Protein AF-A0A0E3SLA5-F1 (afdb_monomer_lite)

InterPro domains:
  IPR008887 Uncharacterised protein family UPF0228 [PF05727] (2-116)

Sequence (118 aa):
MSKRYYIIVDPGKRNIIREELRKEKNWTDPIFPDFKKGNYYVITVTKQAIEDESFLDIIEKNNLRVKNSILCLICFVDGSTNSNEKRSWISESDATRIKNELEVNGKVLTVGIGYIEG

Foldseek 3Di:
DDKWKKWKAAPVCVVVLVVQQVVDPQQADPVDDWDDQPGIIIDTGDPVLVVDPSSVCSCVVVVIDMDMDDDDDDDQADPDPDPPDPDRPDDPVRVVVVQVVQSVVVPDDHDDDDDDDD

Secondary structure (DSSP, 8-state):
--EEEEEEE-TTTHHHHHHHHTTSTT-S-TTS--EEETTEEEEEE-TTGGG-HHHHHHHHHTT--EEEEE----------S-TT----SS-HHHHHHHHHHHHHTSS-----------

pLDDT: mean 84.59, std 13.36, range [49.09, 97.0]

Organism: NCBI:txid1434107

Radius of gyration: 18.28 Å; chains: 1; bounding box: 51×22×44 Å

Structure (mmCIF, N/CA/C/O backbone):
data_AF-A0A0E3SLA5-F1
#
_entry.id   AF-A0A0E3SLA5-F1
#
loop_
_atom_site.group_PDB
_atom_site.id
_atom_site.type_symbol
_atom_site.label_atom_id
_atom_site.label_alt_id
_atom_site.label_comp_id
_atom_site.label_asym_id
_atom_site.label_entity_id
_atom_site.label_seq_id
_atom_site.pdbx_PDB_ins_code
_atom_site.Cartn_x
_atom_site.Cartn_y
_atom_site.Cartn_z
_atom_site.occupancy
_atom_site.B_iso_or_equiv
_atom_site.auth_seq_id
_atom_site.auth_comp_id
_atom_site.auth_asym_id
_atom_site.auth_atom_id
_atom_site.pdbx_PDB_model_num
ATOM 1 N N . MET A 1 1 ? 17.039 -3.993 3.222 1.00 59.44 1 MET A N 1
ATOM 2 C CA . MET A 1 1 ? 15.780 -3.672 2.512 1.00 59.44 1 MET A CA 1
ATOM 3 C C . MET A 1 1 ? 14.739 -3.229 3.524 1.00 59.44 1 MET A C 1
ATOM 5 O O . MET A 1 1 ? 14.585 -3.892 4.545 1.00 59.44 1 MET A O 1
ATOM 9 N N . SER A 1 2 ? 14.051 -2.119 3.270 1.00 79.19 2 SER A N 1
ATOM 10 C CA . SER A 1 2 ? 13.066 -1.580 4.212 1.00 79.19 2 SER A CA 1
ATOM 11 C C . SER A 1 2 ? 11.730 -2.303 4.053 1.00 79.19 2 SER A C 1
ATOM 13 O O . SER A 1 2 ? 11.151 -2.309 2.964 1.00 79.19 2 SER A O 1
ATOM 15 N N . LYS A 1 3 ? 11.247 -2.924 5.138 1.00 88.38 3 LYS A N 1
ATOM 16 C CA . LYS A 1 3 ? 9.888 -3.476 5.195 1.00 88.38 3 LYS A CA 1
ATOM 17 C C . LYS A 1 3 ? 8.877 -2.336 5.097 1.00 88.38 3 LYS A C 1
ATOM 19 O O . LYS A 1 3 ? 9.059 -1.287 5.712 1.00 88.38 3 LYS A O 1
ATOM 24 N N . ARG A 1 4 ? 7.812 -2.557 4.339 1.00 89.31 4 ARG A N 1
ATOM 25 C CA . ARG A 1 4 ? 6.659 -1.660 4.238 1.00 89.31 4 ARG A CA 1
ATOM 26 C C . ARG A 1 4 ? 5.426 -2.409 4.714 1.00 89.31 4 ARG A C 1
ATOM 28 O O . ARG A 1 4 ? 5.306 -3.604 4.455 1.00 89.31 4 ARG A O 1
ATOM 35 N N . TYR A 1 5 ? 4.536 -1.713 5.404 1.00 93.81 5 TYR A N 1
ATOM 36 C CA . TYR A 1 5 ? 3.293 -2.279 5.910 1.00 93.81 5 TYR A CA 1
ATOM 37 C C . TYR A 1 5 ? 2.120 -1.675 5.157 1.00 93.81 5 TYR A C 1
ATOM 39 O O . TYR A 1 5 ? 2.169 -0.526 4.714 1.00 93.81 5 TYR A O 1
ATOM 47 N N . TYR A 1 6 ? 1.084 -2.474 4.954 1.00 94.75 6 TYR A N 1
ATOM 48 C CA . TYR A 1 6 ? -0.108 -2.044 4.243 1.00 94.75 6 TYR A CA 1
ATOM 49 C C . TYR A 1 6 ? -1.317 -2.879 4.649 1.00 94.75 6 TYR A C 1
ATOM 51 O O . TYR A 1 6 ? -1.188 -3.994 5.155 1.00 94.75 6 TYR A O 1
ATOM 59 N N . ILE A 1 7 ? -2.498 -2.348 4.369 1.00 96.25 7 ILE A N 1
ATOM 60 C CA . ILE A 1 7 ? -3.778 -3.043 4.482 1.00 96.25 7 ILE A CA 1
ATOM 61 C C . ILE A 1 7 ? -4.455 -3.072 3.113 1.00 96.25 7 ILE A C 1
ATOM 63 O O . ILE A 1 7 ? -4.229 -2.202 2.266 1.00 96.25 7 ILE A O 1
ATOM 67 N N . ILE A 1 8 ? -5.266 -4.101 2.890 1.00 95.81 8 ILE A N 1
ATOM 68 C CA . ILE A 1 8 ? -6.118 -4.215 1.705 1.00 95.81 8 ILE A CA 1
ATOM 69 C C . ILE A 1 8 ? -7.538 -3.884 2.132 1.00 95.81 8 ILE A C 1
ATOM 71 O O . ILE A 1 8 ? -8.024 -4.445 3.112 1.00 95.81 8 ILE A O 1
ATOM 75 N N . VAL A 1 9 ? -8.182 -2.979 1.402 1.00 96.31 9 VAL A N 1
ATOM 76 C CA . VAL A 1 9 ? -9.518 -2.485 1.728 1.00 96.31 9 VAL A CA 1
ATOM 77 C C . VAL A 1 9 ? -10.412 -2.558 0.498 1.00 96.31 9 VAL A C 1
ATOM 79 O O . VAL A 1 9 ? -10.003 -2.206 -0.612 1.00 96.31 9 VAL A O 1
ATOM 82 N N . ASP A 1 10 ? -11.652 -2.988 0.706 1.00 95.81 10 ASP A N 1
ATOM 83 C CA . ASP A 1 10 ? -12.668 -2.987 -0.340 1.00 95.81 10 ASP A CA 1
ATOM 84 C C . ASP A 1 10 ? -12.970 -1.555 -0.817 1.00 95.81 10 ASP A C 1
ATOM 86 O O . ASP A 1 10 ? -12.991 -0.622 -0.004 1.00 95.81 10 ASP A O 1
ATOM 90 N N . PRO A 1 11 ? -13.291 -1.346 -2.108 1.00 94.19 11 PRO A N 1
ATOM 91 C CA . PRO A 1 11 ? -13.581 -0.020 -2.654 1.00 94.19 11 PRO A CA 1
ATOM 92 C C . PRO A 1 11 ? -14.635 0.773 -1.876 1.00 94.19 11 PRO A C 1
ATOM 94 O O . PRO A 1 11 ? -14.454 1.969 -1.660 1.00 94.19 11 PRO A O 1
ATOM 97 N N . GLY A 1 12 ? -15.694 0.110 -1.399 1.00 94.38 12 GLY A N 1
ATOM 98 C CA . GLY A 1 12 ? -16.765 0.750 -0.626 1.00 94.38 12 GLY A CA 1
ATOM 99 C C . GLY A 1 12 ? -16.376 1.143 0.804 1.00 94.38 12 GLY A C 1
ATOM 100 O O . GLY A 1 12 ? -17.038 1.983 1.403 1.00 94.38 12 GLY A O 1
ATOM 101 N N . LYS A 1 13 ? -15.298 0.570 1.353 1.00 94.81 13 LYS A N 1
ATOM 102 C CA . LYS A 1 13 ? -14.848 0.824 2.731 1.00 94.81 13 LYS A CA 1
ATOM 103 C C . LYS A 1 13 ? -13.660 1.775 2.814 1.00 94.81 13 LYS A C 1
ATOM 105 O O . LYS A 1 13 ? -13.408 2.322 3.882 1.00 94.81 13 LYS A O 1
ATOM 110 N N . ARG A 1 14 ? -12.954 2.019 1.703 1.00 94.75 14 ARG A N 1
ATOM 111 C CA . ARG A 1 14 ? -11.715 2.817 1.669 1.00 94.75 14 ARG A CA 1
ATOM 112 C C . ARG A 1 14 ? -11.833 4.144 2.425 1.00 94.75 14 ARG A C 1
ATOM 114 O O . ARG A 1 14 ? -11.000 4.423 3.279 1.00 94.75 14 ARG A O 1
ATOM 121 N N . ASN A 1 15 ? -12.850 4.950 2.117 1.00 94.00 15 ASN A N 1
ATOM 122 C CA . ASN A 1 15 ? -13.001 6.271 2.732 1.00 94.00 15 ASN A CA 1
ATOM 123 C C . ASN A 1 15 ? -13.333 6.166 4.225 1.00 94.00 15 ASN A C 1
ATOM 125 O O . ASN A 1 15 ? -12.750 6.894 5.015 1.00 94.00 15 ASN A O 1
ATOM 129 N N . ILE A 1 16 ? -14.195 5.223 4.614 1.00 95.12 16 ILE A N 1
ATOM 130 C CA . ILE A 1 16 ? -14.580 4.998 6.016 1.00 95.12 16 ILE A CA 1
ATOM 131 C C . ILE A 1 16 ? -13.343 4.655 6.852 1.00 95.12 16 ILE A C 1
ATOM 133 O O . ILE A 1 16 ? -13.074 5.313 7.853 1.00 95.12 16 ILE A O 1
ATOM 137 N N . ILE A 1 17 ? -12.544 3.689 6.387 1.00 95.31 17 ILE A N 1
ATOM 138 C CA . ILE A 1 17 ? -11.300 3.291 7.056 1.00 95.31 17 ILE A CA 1
ATOM 139 C C . ILE A 1 17 ? -10.317 4.460 7.119 1.00 95.31 17 ILE A C 1
ATOM 141 O O . ILE A 1 17 ? -9.697 4.689 8.151 1.00 95.31 17 ILE A O 1
ATOM 145 N N . ARG A 1 18 ? -10.193 5.244 6.043 1.00 92.69 18 ARG A N 1
ATOM 146 C CA . ARG A 1 18 ? -9.292 6.401 6.017 1.00 92.69 18 ARG A CA 1
ATOM 147 C C . ARG A 1 18 ? -9.697 7.480 7.024 1.00 92.69 18 ARG A C 1
ATOM 149 O O . ARG A 1 18 ? -8.814 8.062 7.644 1.00 92.69 18 ARG A O 1
ATOM 156 N N . GLU A 1 19 ? -10.990 7.751 7.195 1.00 94.06 19 GLU A N 1
ATOM 157 C CA . GLU A 1 19 ? -11.457 8.712 8.203 1.00 94.06 19 GLU A CA 1
ATOM 158 C C . GLU A 1 19 ? -11.261 8.206 9.639 1.00 94.06 19 GLU A C 1
ATOM 160 O O . GLU A 1 19 ? -10.973 9.010 10.525 1.00 94.06 19 GLU A O 1
ATOM 165 N N . GLU A 1 20 ? -11.375 6.896 9.891 1.00 9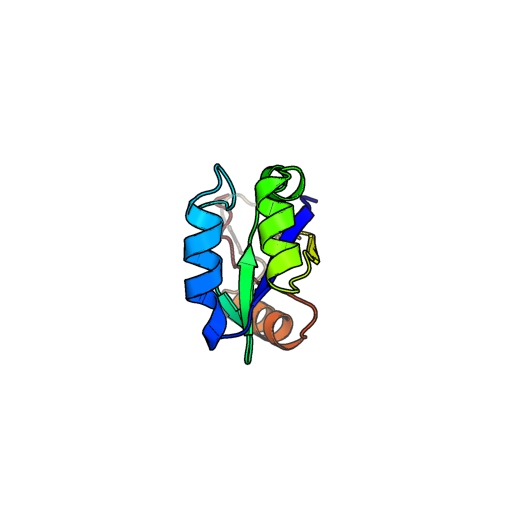4.88 20 GLU A N 1
ATOM 166 C CA . GLU A 1 20 ? -11.017 6.325 11.198 1.00 94.88 20 GLU A CA 1
ATOM 167 C C . GLU A 1 20 ? -9.509 6.462 11.455 1.00 94.88 20 GLU A C 1
ATOM 169 O O . GLU A 1 20 ? -9.118 7.039 12.466 1.00 94.88 20 GLU A O 1
ATOM 174 N N . LEU A 1 21 ? -8.667 6.047 10.502 1.00 93.75 21 LEU A N 1
ATOM 175 C CA . LEU A 1 21 ? -7.207 6.094 10.633 1.00 93.75 21 LEU A CA 1
ATOM 176 C C . LEU A 1 21 ? -6.643 7.515 10.750 1.00 93.75 21 LEU A C 1
ATOM 178 O O . LEU A 1 21 ? -5.635 7.715 11.413 1.00 93.75 21 LEU A O 1
ATOM 182 N N . ARG A 1 22 ? -7.288 8.525 10.154 1.00 91.81 22 ARG A N 1
ATOM 183 C CA . ARG A 1 22 ? -6.869 9.936 10.267 1.00 91.81 22 ARG A CA 1
ATOM 184 C C . ARG A 1 22 ? -6.870 10.487 11.690 1.00 91.81 22 ARG A C 1
ATOM 186 O O . ARG A 1 22 ? -6.252 11.526 11.913 1.00 91.81 22 ARG A O 1
ATOM 193 N N . LYS A 1 23 ? -7.573 9.836 12.614 1.00 91.75 23 LYS A N 1
ATOM 194 C CA . LYS A 1 23 ? -7.570 10.196 14.037 1.00 91.75 23 LYS A CA 1
ATOM 195 C C . LYS A 1 23 ? -6.263 9.785 14.715 1.00 91.75 23 LYS A C 1
ATOM 197 O O . LYS A 1 23 ? -5.861 10.432 15.678 1.00 91.75 23 LYS A O 1
ATOM 202 N N . GLU A 1 24 ? -5.582 8.786 14.160 1.00 91.56 24 GLU A N 1
ATOM 203 C CA . GLU A 1 24 ? -4.303 8.298 14.652 1.00 91.56 24 GLU A CA 1
ATOM 204 C C . GLU A 1 24 ? -3.140 9.158 14.162 1.00 91.56 24 GLU A C 1
ATOM 206 O O . GLU A 1 24 ? -3.101 9.644 13.027 1.00 91.56 24 GLU A O 1
ATOM 211 N N . LYS A 1 25 ? -2.140 9.351 15.020 1.00 88.44 25 LYS A N 1
ATOM 212 C CA . LYS A 1 25 ? -0.930 10.089 14.645 1.00 88.44 25 LYS A CA 1
ATOM 213 C C . LYS A 1 25 ? 0.012 9.186 13.860 1.00 88.44 25 LYS A C 1
ATOM 215 O O . LYS A 1 25 ? 0.190 8.022 14.189 1.00 88.44 25 LYS A O 1
ATOM 220 N N . ASN A 1 26 ? 0.664 9.746 12.841 1.00 89.56 26 ASN A N 1
ATOM 221 C CA . ASN A 1 26 ? 1.691 9.059 12.046 1.00 89.56 26 ASN A CA 1
ATOM 222 C C . ASN A 1 26 ? 1.237 7.715 11.442 1.00 89.56 26 ASN A C 1
ATOM 224 O O . ASN A 1 26 ? 2.067 6.844 11.180 1.00 89.56 26 ASN A O 1
ATOM 228 N N . TRP A 1 27 ? -0.065 7.528 11.206 1.00 92.00 27 TRP A N 1
ATOM 229 C CA . TRP A 1 27 ? -0.613 6.250 10.748 1.00 92.00 27 TRP A CA 1
ATOM 230 C C . TRP A 1 27 ? -0.150 5.867 9.330 1.00 92.00 27 TRP A C 1
ATOM 232 O O . TRP A 1 27 ? 0.021 4.688 9.023 1.00 92.00 27 TRP A O 1
ATOM 242 N N . THR A 1 28 ? 0.118 6.862 8.475 1.00 91.25 28 THR A N 1
ATOM 243 C CA . THR A 1 28 ? 0.672 6.697 7.121 1.00 91.25 28 THR A CA 1
ATOM 244 C C . THR A 1 28 ? 1.805 7.680 6.856 1.00 91.25 28 THR A C 1
ATOM 246 O O . THR A 1 28 ? 1.894 8.744 7.467 1.00 91.25 28 THR A O 1
ATOM 249 N N . ASP A 1 29 ? 2.645 7.327 5.890 1.00 83.94 29 ASP A N 1
ATOM 250 C CA . ASP A 1 29 ? 3.608 8.228 5.270 1.00 83.94 29 ASP A CA 1
ATOM 251 C C . ASP A 1 29 ? 2.894 9.013 4.141 1.00 83.94 29 ASP A C 1
ATOM 253 O O . ASP A 1 29 ? 2.328 8.381 3.241 1.00 83.94 29 ASP A O 1
ATOM 257 N N . PRO A 1 30 ? 2.863 10.363 4.177 1.00 79.00 30 PRO A N 1
ATOM 258 C CA . PRO A 1 30 ? 2.159 11.186 3.187 1.00 79.00 30 PRO A CA 1
ATOM 259 C C . PRO A 1 30 ? 2.653 11.000 1.750 1.00 79.00 30 PRO A C 1
ATOM 261 O O . PRO A 1 30 ? 1.921 11.303 0.810 1.00 79.00 30 PRO A O 1
ATOM 264 N N . ILE A 1 31 ? 3.884 10.510 1.578 1.00 80.56 31 ILE A N 1
ATOM 265 C CA . ILE A 1 31 ? 4.516 10.307 0.270 1.00 80.56 31 ILE A CA 1
ATOM 266 C C . ILE A 1 31 ? 3.836 9.165 -0.501 1.00 80.56 31 ILE A C 1
ATOM 268 O O . ILE A 1 31 ? 3.908 9.117 -1.728 1.00 80.56 31 ILE A O 1
ATOM 272 N N . PHE A 1 32 ? 3.146 8.257 0.1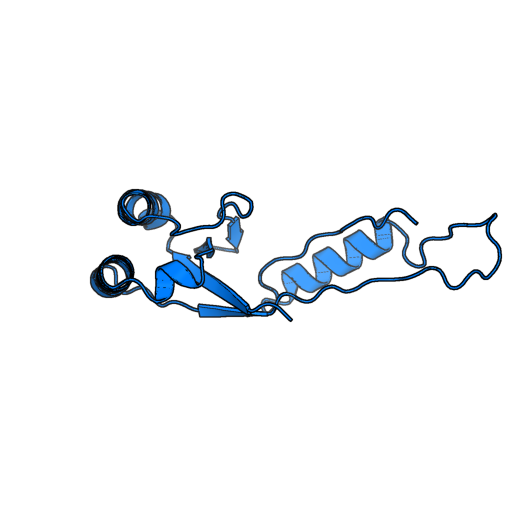95 1.00 79.56 32 PHE A N 1
ATOM 273 C CA . PHE A 1 32 ? 2.532 7.077 -0.404 1.00 79.56 32 PHE A CA 1
ATOM 274 C C . PHE A 1 32 ? 1.003 7.215 -0.429 1.00 79.56 32 PHE A C 1
ATOM 276 O O . PHE A 1 32 ? 0.336 6.932 0.570 1.00 79.56 32 PHE A O 1
ATOM 283 N N . PRO A 1 33 ? 0.414 7.655 -1.559 1.00 84.00 33 PRO A N 1
ATOM 284 C CA . PRO A 1 33 ? -1.032 7.677 -1.699 1.00 84.00 33 PRO A CA 1
ATOM 285 C C . PRO A 1 33 ? -1.579 6.251 -1.778 1.00 84.00 33 PRO A C 1
ATOM 287 O O . PRO A 1 33 ? -0.898 5.327 -2.227 1.00 84.00 33 PRO A O 1
ATOM 290 N N . ASP A 1 34 ? -2.848 6.079 -1.414 1.00 89.88 34 ASP A N 1
ATOM 291 C CA . ASP A 1 34 ? -3.522 4.811 -1.679 1.00 89.88 34 ASP A CA 1
ATOM 292 C C . ASP A 1 34 ? -3.598 4.590 -3.184 1.00 89.88 34 ASP A C 1
ATOM 294 O O . ASP A 1 34 ? -3.903 5.509 -3.951 1.00 89.88 34 ASP A O 1
ATOM 298 N N . PHE A 1 35 ? -3.433 3.345 -3.597 1.00 89.44 35 PHE A N 1
ATOM 299 C CA . PHE A 1 35 ? -3.562 2.966 -4.994 1.00 89.44 35 PHE A CA 1
ATOM 300 C C . PHE A 1 35 ? -4.536 1.807 -5.137 1.00 89.44 35 PHE A C 1
ATOM 302 O O . PHE A 1 35 ? -4.661 0.932 -4.275 1.00 89.44 35 PHE A O 1
ATOM 309 N N . LYS A 1 36 ? -5.267 1.830 -6.248 1.00 90.25 36 LYS A N 1
ATOM 310 C CA . LYS A 1 36 ? -6.189 0.765 -6.623 1.00 90.25 36 LYS A CA 1
ATOM 311 C C . LYS A 1 36 ? -5.403 -0.340 -7.319 1.00 90.25 36 LYS A C 1
ATOM 313 O O . LYS A 1 36 ? -4.610 -0.058 -8.214 1.00 90.25 36 LYS A O 1
ATOM 318 N N . LYS A 1 37 ? -5.652 -1.592 -6.950 1.00 87.88 37 LYS A N 1
ATOM 319 C CA . LYS A 1 37 ? -5.087 -2.765 -7.618 1.00 87.88 37 LYS A CA 1
ATOM 320 C C . LYS A 1 37 ? -6.212 -3.756 -7.884 1.00 87.88 37 LYS A C 1
ATOM 322 O O . LYS A 1 37 ? -6.803 -4.304 -6.960 1.00 87.88 37 LYS A O 1
ATOM 327 N N . GLY A 1 38 ? -6.556 -3.929 -9.159 1.00 87.50 38 GLY A N 1
ATOM 328 C CA . GLY A 1 38 ? -7.735 -4.701 -9.553 1.00 87.50 38 GLY A CA 1
ATOM 329 C C . GLY A 1 38 ? -9.014 -4.150 -8.912 1.00 87.50 38 GLY A C 1
ATOM 330 O O . GLY A 1 38 ? -9.401 -3.005 -9.152 1.00 87.50 38 GLY A O 1
ATOM 331 N N . ASN A 1 39 ? -9.663 -4.967 -8.084 1.00 91.94 39 ASN A N 1
ATOM 332 C CA . ASN A 1 39 ? -10.924 -4.659 -7.410 1.00 91.94 39 ASN A CA 1
ATOM 333 C C . ASN A 1 39 ? -10.770 -4.229 -5.939 1.00 91.94 39 ASN A C 1
ATOM 335 O O . ASN A 1 39 ? -11.777 -4.155 -5.243 1.00 91.94 39 ASN A O 1
ATOM 339 N N . TYR A 1 40 ? -9.561 -3.919 -5.464 1.00 93.56 40 TYR A N 1
ATOM 340 C CA . TYR A 1 40 ? -9.317 -3.460 -4.092 1.00 93.56 40 TYR A CA 1
ATOM 341 C C . TYR A 1 40 ? -8.405 -2.230 -4.040 1.00 93.56 40 TYR A C 1
ATOM 343 O O . TYR A 1 40 ? -7.754 -1.866 -5.023 1.00 93.56 40 TYR A O 1
ATOM 351 N N . TYR A 1 41 ? -8.357 -1.586 -2.875 1.00 94.88 41 TYR A N 1
ATOM 352 C CA . TYR A 1 41 ? -7.394 -0.537 -2.558 1.00 94.88 41 TYR A CA 1
ATOM 353 C C . TYR A 1 41 ? -6.315 -1.056 -1.623 1.00 94.88 41 TYR A C 1
ATOM 355 O O . TYR A 1 41 ? -6.572 -1.866 -0.732 1.00 94.88 41 TYR A O 1
ATOM 363 N N . VAL A 1 42 ? -5.108 -0.548 -1.824 1.00 93.75 42 VAL A N 1
ATOM 364 C CA . VAL A 1 42 ? -3.989 -0.721 -0.909 1.00 93.75 42 VAL A CA 1
ATOM 365 C C . VAL A 1 42 ? -3.761 0.601 -0.201 1.00 93.75 42 VAL A C 1
ATOM 367 O O . VAL A 1 42 ? -3.588 1.629 -0.854 1.00 93.75 42 VAL A O 1
ATOM 370 N N . ILE A 1 43 ? -3.752 0.557 1.127 1.00 94.50 43 ILE A N 1
ATOM 371 C CA . ILE A 1 43 ? -3.424 1.696 1.982 1.00 94.50 43 ILE A CA 1
ATOM 372 C C . ILE A 1 43 ? -2.130 1.346 2.709 1.00 94.50 43 ILE A C 1
ATOM 374 O O . ILE A 1 43 ? -2.066 0.337 3.416 1.00 94.50 43 ILE A O 1
ATOM 378 N N . THR A 1 44 ? -1.083 2.140 2.507 1.00 93.31 44 THR A N 1
ATOM 379 C CA . THR A 1 44 ? 0.180 1.975 3.233 1.00 93.31 44 THR A CA 1
ATOM 380 C C . THR A 1 44 ? 0.047 2.492 4.656 1.00 93.31 44 THR A C 1
ATOM 382 O O . THR A 1 44 ? -0.632 3.486 4.891 1.00 93.31 44 THR A O 1
ATOM 385 N N . VAL A 1 45 ? 0.716 1.835 5.598 1.00 94.50 45 VAL A N 1
ATOM 386 C CA . VAL A 1 45 ? 0.753 2.245 7.005 1.00 94.50 45 VAL A CA 1
ATOM 387 C C . VAL A 1 45 ? 2.190 2.237 7.513 1.00 94.50 45 VAL A C 1
ATOM 389 O O . VAL A 1 45 ? 3.055 1.531 6.976 1.00 94.50 45 VAL A O 1
ATOM 392 N N . THR A 1 46 ? 2.484 3.058 8.515 1.00 93.75 46 THR A N 1
ATOM 393 C CA . THR A 1 46 ? 3.838 3.137 9.075 1.00 93.75 46 THR A CA 1
ATOM 394 C C . THR A 1 46 ? 4.119 1.969 10.016 1.00 93.75 46 THR A C 1
ATOM 396 O O . THR A 1 46 ? 3.216 1.282 10.489 1.00 93.75 46 THR A O 1
ATOM 399 N N . LYS A 1 47 ? 5.403 1.745 10.315 1.00 93.38 47 LYS A N 1
ATOM 400 C CA . LYS A 1 47 ? 5.793 0.803 11.370 1.00 93.38 47 LYS A CA 1
ATOM 401 C C . LYS A 1 47 ? 5.277 1.257 12.745 1.00 93.38 47 LYS A C 1
ATOM 403 O O . LYS A 1 47 ? 4.886 0.419 13.537 1.00 93.38 47 LYS A O 1
ATOM 408 N N . GLN A 1 48 ? 5.258 2.564 13.001 1.00 93.69 48 GLN A N 1
ATOM 409 C CA . GLN A 1 48 ? 4.757 3.107 14.262 1.00 93.69 48 GLN A CA 1
ATOM 410 C C . GLN A 1 48 ? 3.263 2.810 14.442 1.00 93.69 48 GLN A C 1
ATOM 412 O O . GLN A 1 48 ? 2.849 2.434 15.528 1.00 93.69 48 GLN A O 1
ATOM 417 N N . ALA A 1 49 ? 2.470 2.918 13.371 1.00 94.69 49 ALA A N 1
ATOM 418 C CA . ALA A 1 49 ? 1.036 2.646 13.418 1.00 94.69 49 ALA A CA 1
ATOM 419 C C . ALA A 1 49 ? 0.729 1.220 13.892 1.00 94.69 49 ALA A C 1
ATOM 421 O O . ALA A 1 49 ? -0.152 1.011 14.707 1.00 94.69 49 ALA A O 1
ATOM 422 N N . ILE A 1 50 ? 1.486 0.228 13.418 1.00 94.25 50 ILE A N 1
ATOM 423 C CA . ILE A 1 50 ? 1.229 -1.182 13.754 1.00 94.25 50 ILE A CA 1
ATOM 424 C C . ILE A 1 50 ? 1.657 -1.560 15.182 1.00 94.25 50 ILE A C 1
ATOM 426 O O . ILE A 1 50 ? 1.448 -2.699 15.590 1.00 94.25 50 ILE A O 1
ATOM 430 N N . GLU A 1 51 ? 2.300 -0.638 15.897 1.00 94.50 51 GLU A N 1
ATOM 431 C CA . GLU A 1 51 ? 2.682 -0.760 17.306 1.00 94.50 51 GLU A CA 1
ATOM 432 C C . GLU A 1 51 ? 1.715 0.026 18.219 1.00 94.50 51 GLU A C 1
ATOM 434 O O . GLU A 1 51 ? 1.828 -0.070 19.438 1.00 94.50 51 GLU A O 1
ATOM 439 N N . ASP A 1 52 ? 0.772 0.787 17.648 1.00 95.31 52 ASP A N 1
ATOM 440 C CA . ASP A 1 52 ? -0.218 1.590 18.371 1.00 95.31 52 ASP A CA 1
ATOM 441 C C . ASP A 1 52 ? -1.511 0.793 18.624 1.00 95.31 52 ASP A C 1
ATOM 443 O O . ASP A 1 52 ? -2.098 0.226 17.701 1.00 95.31 52 ASP A O 1
ATOM 447 N N . GLU A 1 53 ? -1.964 0.749 19.879 1.00 95.81 53 GLU A N 1
ATOM 448 C CA . GLU A 1 53 ? -3.155 -0.017 20.278 1.00 95.81 53 GLU A CA 1
ATOM 449 C C . GLU A 1 53 ? -4.440 0.512 19.623 1.00 95.81 53 GLU A C 1
ATOM 451 O O . GLU A 1 53 ? -5.245 -0.279 19.135 1.00 95.81 53 GLU A O 1
ATOM 456 N N . SER A 1 54 ? -4.598 1.835 19.510 1.00 95.38 54 SER A N 1
ATOM 457 C CA . SER A 1 54 ? -5.790 2.453 18.907 1.00 95.38 54 SER A CA 1
ATOM 458 C C . SER A 1 54 ? -5.884 2.118 17.417 1.00 95.38 54 SER A C 1
ATOM 460 O O . SER A 1 54 ? -6.961 1.822 16.891 1.00 95.38 54 SER A O 1
ATOM 462 N N . PHE A 1 55 ? -4.742 2.096 16.724 1.00 95.81 55 PHE A N 1
ATOM 463 C CA . PHE A 1 55 ? -4.671 1.602 15.353 1.00 95.81 55 PHE A CA 1
ATOM 464 C C . PHE A 1 55 ? -5.076 0.125 15.263 1.00 95.81 55 PHE A C 1
ATOM 466 O O . PHE A 1 55 ? -5.865 -0.238 14.386 1.00 95.81 55 PHE A O 1
ATOM 473 N N . LEU A 1 56 ? -4.550 -0.735 16.141 1.00 95.81 56 LEU A N 1
ATOM 474 C CA . LEU A 1 56 ? -4.857 -2.169 16.128 1.00 95.81 56 LEU A CA 1
ATOM 475 C C . LEU A 1 56 ? -6.348 -2.439 16.377 1.00 95.81 56 LEU A C 1
ATOM 477 O O . LEU A 1 56 ? -6.930 -3.250 15.651 1.00 95.81 56 LEU A O 1
ATOM 481 N N . ASP A 1 57 ? -6.986 -1.688 17.27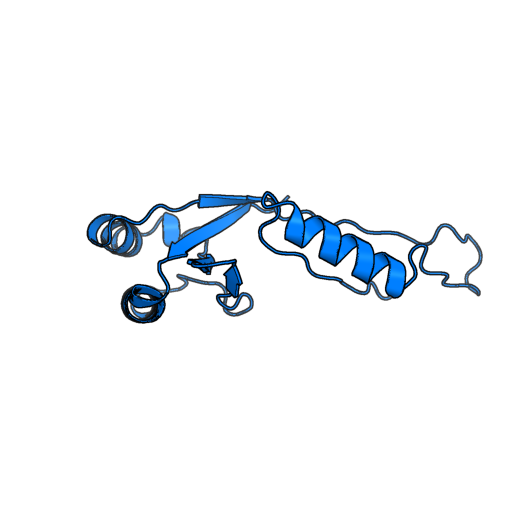6 1.00 96.56 57 ASP A N 1
ATOM 482 C CA . ASP A 1 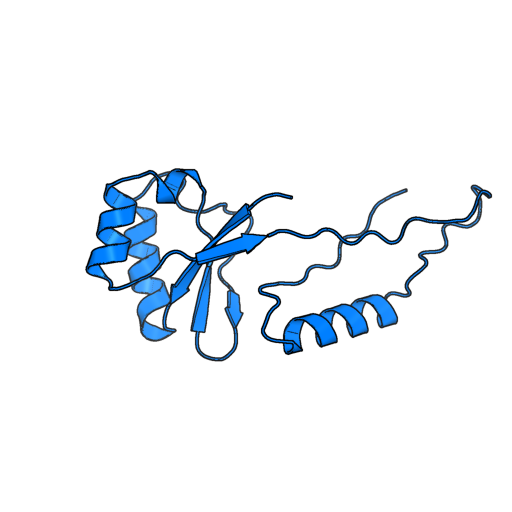57 ? -8.430 -1.751 17.526 1.00 96.56 57 ASP A CA 1
ATOM 483 C C . ASP A 1 57 ? -9.247 -1.427 16.264 1.00 96.56 57 ASP A C 1
ATOM 485 O O . ASP A 1 57 ? -10.221 -2.115 15.943 1.00 96.56 57 ASP A O 1
ATOM 489 N N . ILE A 1 58 ? -8.840 -0.407 15.494 1.00 96.12 58 ILE A N 1
ATOM 490 C CA . ILE A 1 58 ? -9.480 -0.058 14.213 1.00 96.12 58 ILE A CA 1
ATOM 491 C C . ILE A 1 58 ? -9.344 -1.215 13.216 1.00 96.12 58 ILE A C 1
ATOM 493 O O . ILE A 1 58 ? -10.307 -1.545 12.513 1.00 96.12 58 ILE A O 1
ATOM 497 N N . ILE A 1 59 ? -8.165 -1.837 13.133 1.00 96.62 59 ILE A N 1
ATOM 498 C CA . ILE A 1 59 ? -7.921 -2.968 12.231 1.00 96.62 59 ILE A CA 1
ATOM 499 C C . ILE A 1 59 ? -8.799 -4.167 12.607 1.00 96.62 59 ILE A C 1
ATOM 501 O O . ILE A 1 59 ? -9.455 -4.729 11.724 1.00 96.62 59 ILE A O 1
ATOM 505 N N . GLU A 1 60 ? -8.859 -4.528 13.888 1.00 96.94 60 GLU A N 1
ATOM 506 C CA . GLU A 1 60 ? -9.645 -5.663 14.381 1.00 96.94 60 GLU A CA 1
ATOM 507 C C . GLU A 1 60 ? -11.151 -5.436 14.205 1.00 96.94 60 GLU A C 1
ATOM 509 O O . GLU A 1 60 ? -11.831 -6.259 13.585 1.00 96.94 60 GLU A O 1
ATOM 514 N N . LYS A 1 61 ? -11.664 -4.277 14.638 1.00 96.62 61 LYS A N 1
ATOM 515 C CA . LYS A 1 61 ? -13.081 -3.893 14.510 1.00 96.62 61 LYS A CA 1
ATOM 516 C C . LYS A 1 61 ? -13.586 -3.982 13.069 1.00 96.62 61 LYS A C 1
ATOM 518 O O . LYS A 1 61 ? -14.745 -4.322 12.831 1.00 96.62 61 LYS A O 1
ATOM 523 N N . ASN A 1 62 ? -12.728 -3.668 12.100 1.00 95.50 62 ASN A N 1
ATOM 524 C CA . ASN A 1 62 ? -13.074 -3.684 10.682 1.00 95.50 62 ASN A CA 1
ATOM 525 C C . ASN A 1 62 ? -12.758 -5.018 9.979 1.00 95.50 62 ASN A C 1
ATOM 527 O O . ASN A 1 62 ? -12.946 -5.114 8.761 1.00 95.50 62 ASN A O 1
ATOM 531 N N . ASN A 1 63 ? -12.316 -6.042 10.722 1.00 96.25 63 ASN A N 1
ATOM 532 C CA . ASN A 1 63 ? -11.876 -7.341 10.204 1.00 96.25 63 ASN A CA 1
ATOM 533 C C . ASN A 1 63 ? -10.820 -7.197 9.090 1.00 96.25 63 ASN A C 1
ATOM 535 O O . ASN A 1 63 ? -10.874 -7.851 8.044 1.00 96.25 63 ASN A O 1
ATOM 539 N N . LEU A 1 64 ? -9.885 -6.269 9.289 1.00 97.00 64 LEU A N 1
ATOM 540 C CA . LEU A 1 64 ? -8.767 -6.024 8.388 1.00 97.00 64 LEU A CA 1
ATOM 541 C C . LEU A 1 64 ? -7.530 -6.778 8.872 1.00 97.00 64 LEU A C 1
ATOM 543 O O . LEU A 1 64 ? -7.420 -7.198 10.020 1.00 97.00 64 LEU A O 1
ATOM 547 N N . ARG A 1 65 ? -6.556 -6.942 7.975 1.00 96.75 65 ARG A N 1
ATOM 548 C CA . ARG A 1 65 ? -5.272 -7.557 8.312 1.00 96.75 65 ARG A CA 1
ATOM 549 C C . ARG A 1 65 ? -4.124 -6.744 7.748 1.00 96.75 65 ARG A C 1
ATOM 551 O O . ARG A 1 65 ? -4.068 -6.496 6.541 1.00 96.75 65 ARG A O 1
ATOM 558 N N . VAL A 1 66 ? -3.172 -6.412 8.617 1.00 96.44 66 VAL A N 1
ATOM 559 C CA . VAL A 1 66 ? -1.898 -5.820 8.212 1.00 96.44 66 VAL A CA 1
ATOM 560 C C . VAL A 1 66 ? -1.066 -6.862 7.472 1.00 96.44 66 VAL A C 1
ATOM 562 O O . VAL A 1 66 ? -0.870 -7.993 7.924 1.00 96.44 66 VAL A O 1
ATOM 565 N N . LYS A 1 67 ? -0.560 -6.465 6.311 1.00 95.38 67 LYS A N 1
ATOM 566 C CA . LYS A 1 67 ? 0.397 -7.210 5.499 1.00 95.38 67 LYS A CA 1
ATOM 567 C C . LYS A 1 67 ? 1.702 -6.432 5.428 1.00 95.38 67 LYS A C 1
ATOM 569 O O . LYS A 1 67 ? 1.744 -5.229 5.680 1.00 95.38 67 LYS A O 1
ATOM 574 N N . ASN A 1 68 ? 2.775 -7.128 5.075 1.00 93.38 68 ASN A N 1
ATOM 575 C CA . ASN A 1 68 ? 4.060 -6.500 4.812 1.00 93.38 68 ASN A CA 1
ATOM 576 C C . ASN A 1 68 ? 4.561 -6.823 3.402 1.00 93.38 68 ASN A C 1
ATOM 578 O O . ASN A 1 68 ? 4.140 -7.795 2.773 1.00 93.38 68 ASN A O 1
ATOM 582 N N . SER A 1 69 ? 5.428 -5.957 2.901 1.00 90.19 69 SER A N 1
ATOM 583 C CA . SER A 1 69 ? 6.180 -6.114 1.664 1.00 90.19 69 SER A CA 1
ATOM 584 C C . SER A 1 69 ? 7.613 -5.639 1.879 1.00 90.19 69 SER A C 1
ATOM 586 O O . SER A 1 69 ? 7.952 -5.023 2.895 1.00 90.19 69 SER A O 1
ATOM 588 N N . ILE A 1 70 ? 8.473 -5.946 0.917 1.00 89.75 70 ILE A N 1
ATOM 589 C CA . ILE A 1 70 ? 9.869 -5.529 0.919 1.00 89.75 70 ILE A CA 1
ATOM 590 C C . ILE A 1 70 ? 10.052 -4.534 -0.221 1.00 89.75 70 ILE A C 1
ATOM 592 O O . ILE A 1 70 ? 9.672 -4.819 -1.356 1.00 89.75 70 ILE A O 1
ATOM 596 N N . LEU A 1 71 ? 10.622 -3.366 0.084 1.00 84.88 71 LEU A N 1
ATOM 597 C CA . LEU A 1 71 ? 11.039 -2.426 -0.948 1.00 84.88 71 LEU A CA 1
ATOM 598 C C . LEU A 1 71 ? 12.354 -2.910 -1.567 1.00 84.88 71 LEU A C 1
ATOM 600 O O . LEU A 1 71 ? 13.385 -2.957 -0.888 1.00 84.88 71 LEU A O 1
ATOM 604 N N . CYS A 1 72 ? 12.297 -3.245 -2.853 1.00 83.25 72 CYS A N 1
ATOM 605 C CA . CYS A 1 72 ? 13.452 -3.600 -3.664 1.00 83.25 72 CYS A CA 1
ATOM 606 C C . CYS A 1 72 ? 13.780 -2.436 -4.599 1.00 83.25 72 CYS A C 1
ATOM 608 O O . CYS A 1 72 ? 12.916 -1.992 -5.351 1.00 83.25 72 CYS A O 1
ATOM 610 N N . LEU A 1 73 ? 15.024 -1.962 -4.550 1.00 79.88 73 LEU A N 1
ATOM 611 C CA . LEU A 1 73 ? 15.553 -1.002 -5.510 1.00 79.88 73 LEU A CA 1
ATOM 612 C C . LEU A 1 73 ? 16.412 -1.770 -6.516 1.00 79.88 73 LEU A C 1
ATOM 614 O O . LEU A 1 73 ? 17.340 -2.471 -6.115 1.00 79.88 73 LEU A O 1
ATOM 618 N N . ILE A 1 74 ? 16.078 -1.659 -7.799 1.00 77.00 74 ILE A N 1
ATOM 619 C CA . ILE A 1 74 ? 16.852 -2.241 -8.898 1.00 77.00 74 ILE A CA 1
ATOM 620 C C . ILE A 1 74 ? 17.474 -1.072 -9.655 1.00 77.00 74 ILE A C 1
ATOM 622 O O . ILE A 1 74 ? 16.754 -0.283 -10.262 1.00 77.00 74 ILE A O 1
ATOM 626 N N . CYS A 1 75 ? 18.798 -0.951 -9.583 1.00 72.50 75 CYS A N 1
ATOM 627 C CA . CYS A 1 75 ? 19.552 0.091 -10.272 1.00 72.50 75 CYS A CA 1
ATOM 628 C C . CYS A 1 75 ? 20.345 -0.523 -11.421 1.00 72.50 75 CYS A C 1
ATOM 630 O O . CYS A 1 75 ? 21.049 -1.513 -11.225 1.00 72.50 75 CYS A O 1
ATOM 632 N N . PHE A 1 76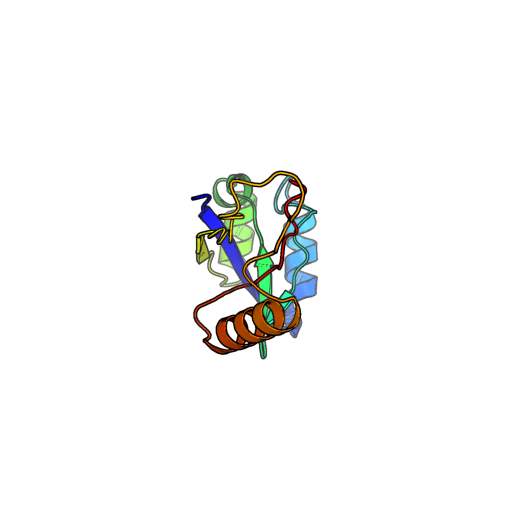 ? 20.288 0.108 -12.588 1.00 68.69 76 PHE A N 1
ATOM 633 C CA . PHE A 1 76 ? 21.167 -0.194 -13.711 1.00 68.69 76 PHE A CA 1
ATOM 634 C C . PHE A 1 76 ? 22.214 0.923 -13.774 1.00 68.69 76 PHE A C 1
ATOM 636 O O . PHE A 1 76 ? 21.915 2.020 -14.237 1.00 68.69 76 PHE A O 1
ATOM 643 N N . VAL A 1 77 ? 23.397 0.688 -13.200 1.00 60.91 77 VAL A N 1
ATOM 644 C CA . VAL A 1 77 ? 24.489 1.679 -13.147 1.00 60.91 77 VAL A CA 1
ATOM 645 C C . VAL A 1 77 ? 25.286 1.636 -14.450 1.00 60.91 77 VAL A C 1
ATOM 647 O O . VAL A 1 77 ? 25.457 0.567 -15.031 1.00 60.91 77 VAL A O 1
ATOM 650 N N . ASP A 1 78 ? 25.765 2.799 -14.894 1.00 58.03 78 ASP A N 1
ATOM 651 C CA . ASP A 1 78 ? 26.664 2.939 -16.039 1.00 58.03 78 ASP A CA 1
ATOM 652 C C . ASP A 1 78 ? 27.917 2.055 -15.880 1.00 58.03 78 ASP A C 1
ATOM 654 O O . ASP A 1 78 ? 28.531 1.988 -14.817 1.00 58.03 78 ASP A O 1
ATOM 658 N N . GLY A 1 79 ? 28.270 1.346 -16.949 1.00 50.19 79 GLY A N 1
ATOM 659 C CA . GLY A 1 79 ? 29.478 0.524 -17.038 1.00 50.19 79 GLY A CA 1
ATOM 660 C C . GLY A 1 79 ? 30.584 1.226 -17.824 1.00 50.19 79 GLY A C 1
ATOM 661 O O . GLY A 1 79 ? 31.654 0.655 -18.023 1.00 50.19 79 GLY A O 1
ATOM 662 N N . SER A 1 80 ? 30.322 2.444 -18.303 1.00 52.84 80 SER A N 1
ATOM 663 C CA . SER A 1 80 ? 31.267 3.289 -19.008 1.00 52.84 80 SER A CA 1
ATOM 664 C C . SER A 1 80 ? 32.278 3.866 -18.024 1.00 52.84 80 SER A C 1
ATOM 666 O O . SER A 1 80 ? 31.973 4.709 -17.185 1.00 52.84 80 SER A O 1
ATOM 668 N N . THR A 1 81 ? 33.535 3.468 -18.174 1.00 49.09 81 THR A N 1
ATOM 669 C CA . THR A 1 81 ? 34.682 4.164 -17.576 1.00 49.09 81 THR A CA 1
ATOM 670 C C . THR A 1 81 ? 34.979 5.509 -18.258 1.00 49.09 81 THR A C 1
ATOM 672 O O . THR A 1 81 ? 35.949 6.167 -17.894 1.00 49.09 81 THR A O 1
ATOM 675 N N . ASN A 1 82 ? 34.182 5.927 -19.251 1.00 52.62 82 ASN A N 1
ATOM 676 C CA . ASN A 1 82 ? 34.355 7.177 -19.983 1.00 52.62 82 ASN A CA 1
ATOM 677 C C . ASN A 1 82 ? 33.297 8.196 -19.552 1.00 52.62 82 ASN A C 1
ATOM 679 O O . ASN A 1 82 ? 32.122 8.094 -19.903 1.00 52.62 82 ASN A O 1
ATOM 683 N N . SER A 1 83 ? 33.756 9.247 -18.873 1.00 54.12 83 SER A N 1
ATOM 684 C CA . SER A 1 83 ? 32.964 10.369 -18.347 1.00 54.12 83 SER A CA 1
ATOM 685 C C . SER A 1 83 ? 32.164 11.168 -19.390 1.00 54.12 83 SER A C 1
ATOM 687 O O . SER A 1 83 ? 31.430 12.079 -19.019 1.00 54.12 83 SER A O 1
ATOM 689 N N . ASN A 1 84 ? 32.293 10.848 -20.681 1.00 56.06 84 ASN A N 1
ATOM 690 C CA . ASN A 1 84 ? 31.654 11.568 -21.784 1.00 56.06 84 ASN A CA 1
ATOM 691 C C . ASN A 1 84 ? 30.438 10.837 -22.382 1.00 56.06 84 ASN A C 1
ATOM 693 O O . ASN A 1 84 ? 29.758 11.407 -23.231 1.00 56.06 84 ASN A O 1
ATOM 697 N N . GLU A 1 85 ? 30.130 9.611 -21.946 1.00 54.78 85 GLU A N 1
ATOM 698 C CA . GLU A 1 85 ? 28.967 8.856 -22.426 1.00 54.78 85 GLU A CA 1
ATOM 699 C C . GLU A 1 85 ? 28.187 8.257 -21.253 1.00 54.78 85 GLU A C 1
ATOM 701 O O . GLU A 1 85 ? 28.331 7.078 -20.945 1.00 54.78 85 GLU A O 1
ATOM 706 N N . LYS A 1 86 ? 27.324 9.063 -20.620 1.00 54.44 86 LYS A N 1
ATOM 707 C CA . LYS A 1 86 ? 26.274 8.547 -19.730 1.00 54.44 86 LYS A CA 1
ATOM 708 C C . LYS A 1 86 ? 25.268 7.761 -20.573 1.00 54.44 86 LYS A C 1
ATOM 710 O O . LYS A 1 86 ? 24.288 8.328 -21.059 1.00 54.44 86 LYS A O 1
ATOM 715 N N . ARG A 1 87 ? 25.505 6.469 -20.796 1.00 54.66 87 ARG A N 1
ATOM 716 C CA . ARG A 1 87 ? 24.504 5.585 -21.410 1.00 54.66 87 ARG A CA 1
ATOM 717 C C . ARG A 1 87 ? 23.749 4.865 -20.303 1.00 54.66 87 ARG A C 1
ATOM 719 O O . ARG A 1 87 ? 24.285 3.982 -19.643 1.00 54.66 87 ARG A O 1
ATOM 726 N N . SER A 1 88 ? 22.478 5.213 -20.122 1.00 57.81 88 SER A N 1
ATOM 727 C CA . SER A 1 88 ? 21.555 4.366 -19.366 1.00 57.81 88 SER A CA 1
ATOM 728 C C . SER A 1 88 ? 21.532 2.974 -20.012 1.00 57.81 88 SER A C 1
ATOM 730 O O . SER A 1 88 ? 21.206 2.854 -21.191 1.00 57.81 88 SER A O 1
ATOM 732 N N . TRP A 1 89 ? 21.880 1.922 -19.260 1.00 65.75 89 TRP A N 1
ATOM 733 C CA . TRP A 1 89 ? 21.872 0.534 -19.762 1.00 65.75 89 TRP A CA 1
ATOM 734 C C . TRP A 1 89 ? 20.485 0.059 -20.196 1.00 65.75 89 TRP A C 1
ATOM 736 O O . TRP A 1 89 ? 20.372 -0.861 -21.002 1.00 65.75 89 TRP A O 1
ATOM 746 N N . ILE A 1 90 ? 19.435 0.677 -19.655 1.00 74.50 90 ILE A N 1
ATOM 747 C CA . ILE A 1 90 ? 18.061 0.450 -20.081 1.00 74.50 90 ILE A CA 1
ATOM 748 C C . ILE A 1 90 ? 17.539 1.706 -20.767 1.00 74.50 90 ILE A C 1
ATOM 750 O O . ILE A 1 90 ? 17.668 2.819 -20.250 1.00 74.50 90 ILE A O 1
ATOM 754 N N . SER A 1 91 ? 16.946 1.518 -21.940 1.00 78.56 91 SER A N 1
ATOM 755 C CA . SER A 1 91 ? 16.159 2.567 -22.574 1.00 78.56 91 SER A CA 1
ATOM 756 C C . SER A 1 91 ? 14.896 2.840 -21.747 1.00 78.56 91 SER A C 1
ATOM 758 O O . SER A 1 91 ? 14.437 1.991 -20.977 1.00 78.56 91 SER A O 1
ATOM 760 N N . GLU A 1 92 ? 14.293 4.016 -21.911 1.00 79.94 92 GLU A N 1
ATOM 761 C CA . GLU A 1 92 ? 13.012 4.331 -21.265 1.00 79.94 92 GLU A CA 1
ATOM 762 C C . GLU A 1 92 ? 11.898 3.351 -21.679 1.00 79.94 92 GLU A C 1
ATOM 764 O O . GLU A 1 92 ? 11.058 2.961 -20.860 1.00 79.94 92 GLU A O 1
ATOM 769 N N . SER A 1 93 ? 11.919 2.890 -22.935 1.00 83.81 93 SER A N 1
ATOM 770 C CA . SER A 1 93 ? 10.979 1.883 -23.433 1.00 83.81 93 SER A CA 1
ATOM 771 C C . SER A 1 93 ? 11.179 0.527 -22.753 1.00 83.81 93 SER A C 1
ATOM 773 O O . SER A 1 93 ? 10.194 -0.096 -22.353 1.00 83.81 93 SER A O 1
ATOM 775 N N . ASP A 1 94 ? 12.424 0.090 -22.541 1.00 85.75 94 ASP A N 1
ATOM 776 C CA . ASP A 1 94 ? 12.713 -1.134 -21.786 1.00 85.75 94 ASP A CA 1
ATOM 777 C C . ASP A 1 94 ? 12.310 -0.997 -20.313 1.00 85.75 94 ASP A C 1
ATOM 779 O O . ASP A 1 94 ? 11.698 -1.914 -19.762 1.00 85.75 94 ASP A O 1
ATOM 783 N N . ALA A 1 95 ? 12.582 0.153 -19.685 1.00 84.88 95 ALA A N 1
ATOM 784 C CA . ALA A 1 95 ? 12.169 0.436 -18.309 1.00 84.88 95 ALA A CA 1
ATOM 785 C C . ALA A 1 95 ? 10.641 0.343 -18.153 1.00 84.88 95 ALA A C 1
ATOM 787 O O . ALA A 1 95 ? 10.133 -0.282 -17.219 1.00 84.88 95 ALA A O 1
ATOM 788 N N . THR A 1 96 ? 9.908 0.912 -19.112 1.00 86.94 96 THR A N 1
ATOM 789 C CA . THR A 1 96 ? 8.442 0.878 -19.157 1.00 86.94 96 THR A CA 1
ATOM 790 C C . THR A 1 96 ? 7.922 -0.540 -19.382 1.00 86.94 96 THR A C 1
ATOM 792 O O . THR A 1 96 ? 6.992 -0.964 -18.694 1.00 86.94 96 THR A O 1
ATOM 795 N N . ARG A 1 97 ? 8.541 -1.312 -20.289 1.00 91.25 97 ARG A N 1
ATOM 796 C CA . ARG A 1 97 ? 8.194 -2.725 -20.508 1.00 91.25 97 ARG A CA 1
ATOM 797 C C . ARG A 1 97 ? 8.357 -3.536 -19.221 1.00 91.25 97 ARG A C 1
ATOM 799 O O . ARG A 1 97 ? 7.406 -4.191 -18.803 1.00 91.25 97 ARG A O 1
ATOM 806 N N . ILE A 1 98 ? 9.517 -3.442 -18.566 1.00 88.69 98 ILE A N 1
ATOM 807 C CA . ILE A 1 98 ? 9.809 -4.169 -17.318 1.00 88.69 98 ILE A CA 1
ATOM 808 C C . ILE A 1 98 ? 8.813 -3.784 -16.220 1.00 88.69 98 ILE A C 1
ATOM 810 O O . ILE A 1 98 ? 8.284 -4.658 -15.533 1.00 88.69 98 ILE A O 1
ATOM 814 N N . LYS A 1 99 ? 8.515 -2.486 -16.067 1.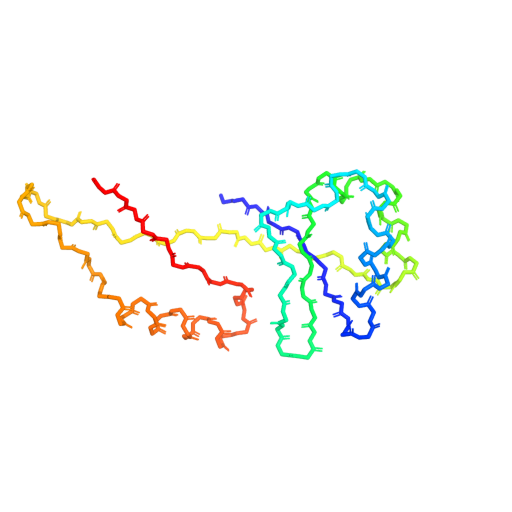00 88.56 99 LYS A N 1
ATOM 815 C CA . LYS A 1 99 ? 7.506 -2.012 -15.113 1.00 88.56 99 LYS A CA 1
ATOM 816 C C . LYS A 1 99 ? 6.159 -2.698 -15.345 1.00 88.56 99 LYS A C 1
ATOM 818 O O . LYS A 1 99 ? 5.594 -3.247 -14.400 1.00 88.56 99 LYS A O 1
ATOM 823 N N . ASN A 1 100 ? 5.674 -2.699 -16.585 1.00 88.25 100 ASN A N 1
ATOM 824 C CA . ASN A 1 100 ? 4.380 -3.284 -16.930 1.00 88.25 100 ASN A CA 1
ATOM 825 C C . ASN A 1 100 ? 4.354 -4.800 -16.668 1.00 88.25 100 ASN A C 1
ATOM 827 O O . ASN A 1 100 ? 3.400 -5.308 -16.081 1.00 88.25 100 ASN A O 1
ATOM 831 N N . GLU A 1 101 ? 5.414 -5.525 -17.038 1.00 90.62 101 GLU A N 1
ATOM 832 C CA . GLU A 1 101 ? 5.535 -6.968 -16.779 1.00 90.62 101 GLU A CA 1
ATOM 833 C C . GLU A 1 101 ? 5.501 -7.293 -15.275 1.00 90.62 101 GLU A C 1
ATOM 835 O O . GLU A 1 101 ? 4.810 -8.222 -14.841 1.00 90.62 101 GLU A O 1
ATOM 840 N N . LEU A 1 102 ? 6.194 -6.498 -14.455 1.00 89.12 102 LEU A N 1
ATOM 841 C CA . LEU A 1 102 ? 6.203 -6.656 -13.000 1.00 89.12 102 LEU A CA 1
ATOM 842 C C . LEU A 1 102 ? 4.839 -6.340 -12.374 1.00 89.12 102 LEU A C 1
ATOM 844 O O . LEU A 1 102 ? 4.401 -7.055 -11.470 1.00 89.12 102 LEU A O 1
ATOM 848 N N . GLU A 1 103 ? 4.143 -5.309 -12.855 1.00 85.75 103 GLU A N 1
ATOM 849 C CA . GLU A 1 103 ? 2.812 -4.937 -12.359 1.00 85.75 103 GLU A CA 1
ATOM 850 C C . GLU A 1 103 ? 1.763 -6.033 -12.612 1.00 85.75 103 GLU A C 1
ATOM 852 O O . GLU A 1 103 ? 0.892 -6.251 -11.759 1.00 85.75 103 GLU A O 1
ATOM 857 N N . VAL A 1 104 ? 1.885 -6.770 -13.723 1.00 83.44 104 VAL A N 1
ATOM 858 C CA . VAL A 1 104 ? 0.979 -7.868 -14.113 1.00 83.44 104 VAL A CA 1
ATOM 859 C C . VAL A 1 104 ? 1.265 -9.174 -13.356 1.00 83.44 104 VAL A C 1
ATOM 861 O O . VAL A 1 104 ? 0.359 -9.985 -13.178 1.00 83.44 104 VAL A O 1
ATOM 864 N N . ASN A 1 105 ? 2.476 -9.373 -12.819 1.00 81.50 105 ASN A N 1
ATOM 865 C CA . ASN A 1 105 ? 2.875 -10.608 -12.121 1.00 81.50 105 ASN A CA 1
ATOM 866 C C . ASN A 1 105 ? 2.033 -10.925 -10.860 1.00 81.50 105 ASN A C 1
ATOM 868 O O . ASN A 1 105 ? 2.083 -12.034 -10.330 1.00 81.50 105 ASN A O 1
ATOM 872 N N . GLY A 1 106 ? 1.280 -9.955 -10.330 1.00 75.88 106 GLY A N 1
ATOM 873 C CA . GLY A 1 106 ? 0.402 -10.123 -9.164 1.00 75.88 106 GLY A CA 1
ATOM 874 C C . GLY A 1 106 ? 1.131 -10.224 -7.817 1.00 75.88 106 GLY A C 1
ATOM 875 O O . GLY A 1 106 ? 0.548 -9.894 -6.785 1.00 75.88 106 GLY A O 1
ATOM 876 N N . LYS A 1 107 ? 2.416 -10.604 -7.812 1.00 84.25 107 LYS A N 1
ATOM 877 C CA . LYS A 1 107 ? 3.276 -10.649 -6.615 1.00 84.25 107 LYS A CA 1
ATOM 878 C C . LYS A 1 107 ? 3.883 -9.296 -6.254 1.00 84.25 107 LYS A C 1
ATOM 880 O O . LYS A 1 107 ? 4.216 -9.062 -5.095 1.00 84.25 107 LYS A O 1
ATOM 885 N N . VAL A 1 108 ? 4.037 -8.409 -7.234 1.00 87.50 108 VAL A N 1
ATOM 886 C CA . VAL A 1 108 ? 4.605 -7.077 -7.021 1.00 87.50 108 VAL A CA 1
ATOM 887 C C . VAL A 1 108 ? 3.492 -6.118 -6.636 1.00 87.50 108 VAL A C 1
ATOM 889 O O . VAL A 1 108 ? 2.475 -6.029 -7.322 1.00 87.50 108 VAL A O 1
ATOM 892 N N . LEU A 1 109 ? 3.668 -5.409 -5.521 1.00 86.25 109 LEU A N 1
ATOM 893 C CA . LEU A 1 109 ? 2.654 -4.501 -4.995 1.00 86.25 109 LEU A CA 1
ATOM 894 C C . LEU A 1 109 ? 2.571 -3.214 -5.830 1.00 86.25 109 LEU A C 1
ATOM 896 O O . LEU A 1 109 ? 1.500 -2.902 -6.348 1.00 86.25 109 LEU A O 1
ATOM 900 N N . THR A 1 110 ? 3.707 -2.532 -5.983 1.00 83.50 110 THR A N 1
ATOM 901 C CA . THR A 1 110 ? 3.892 -1.293 -6.752 1.00 83.50 110 THR A CA 1
ATOM 902 C C . THR A 1 110 ? 5.278 -1.287 -7.403 1.00 83.50 110 THR A C 1
ATOM 904 O O . THR A 1 110 ? 6.200 -1.913 -6.872 1.00 83.50 110 THR A O 1
ATOM 907 N N . VAL A 1 111 ? 5.420 -0.600 -8.538 1.00 86.56 111 VAL A N 1
ATOM 908 C CA . VAL A 1 111 ? 6.686 -0.411 -9.258 1.00 86.56 111 VAL A CA 1
ATOM 909 C C . VAL A 1 111 ? 6.820 1.062 -9.630 1.00 86.56 111 VAL A C 1
ATOM 911 O O . VAL A 1 111 ? 5.924 1.635 -10.246 1.00 86.56 111 VAL A O 1
ATOM 914 N N . GLY A 1 112 ? 7.948 1.668 -9.270 1.00 82.06 112 GLY A N 1
ATOM 915 C CA . GLY A 1 112 ? 8.312 3.023 -9.674 1.00 82.06 112 GLY A CA 1
ATOM 916 C C . GLY A 1 112 ? 9.607 3.009 -10.478 1.00 82.06 112 GLY A C 1
ATOM 917 O O . GLY A 1 112 ? 10.495 2.206 -10.194 1.00 82.06 112 GLY A O 1
ATOM 918 N N . ILE A 1 113 ? 9.708 3.895 -11.468 1.00 81.12 113 ILE A N 1
ATOM 919 C CA . ILE A 1 113 ? 10.958 4.166 -12.182 1.00 81.12 113 ILE A CA 1
ATOM 920 C C . ILE A 1 113 ? 11.592 5.384 -11.508 1.00 81.12 113 ILE A C 1
ATOM 922 O O . ILE A 1 113 ? 10.945 6.421 -11.376 1.00 81.12 113 ILE A O 1
ATOM 926 N N . GLY A 1 114 ? 12.828 5.233 -11.036 1.00 74.75 114 GLY A N 1
ATOM 927 C CA . GLY A 1 114 ? 13.629 6.326 -10.492 1.00 74.75 114 GLY A CA 1
ATOM 928 C C . GLY A 1 114 ? 14.777 6.650 -11.437 1.00 74.75 114 GLY A C 1
ATOM 929 O O . GLY A 1 114 ? 15.437 5.738 -11.931 1.00 74.75 114 GLY A O 1
ATOM 930 N N . TYR A 1 115 ? 15.022 7.936 -11.669 1.00 69.38 115 TYR A N 1
ATOM 931 C CA . TYR A 1 115 ? 16.208 8.404 -12.379 1.00 69.38 115 TYR A CA 1
ATOM 932 C C . TYR A 1 115 ? 17.294 8.694 -11.346 1.00 69.38 115 TYR A C 1
ATOM 934 O O . TYR A 1 115 ? 17.050 9.407 -10.374 1.00 69.38 115 TYR A O 1
ATOM 942 N N . ILE A 1 116 ? 18.472 8.106 -11.530 1.00 64.69 116 ILE A N 1
ATOM 943 C CA . ILE A 1 116 ? 19.644 8.424 -10.717 1.00 64.69 116 ILE A CA 1
ATOM 944 C C . ILE A 1 116 ? 20.438 9.448 -11.517 1.00 64.69 116 ILE A C 1
ATOM 946 O O . ILE A 1 116 ? 20.912 9.142 -12.611 1.00 64.69 116 ILE A O 1
ATOM 950 N N . GLU A 1 117 ? 20.546 10.669 -11.001 1.00 56.09 117 GLU A N 1
ATOM 951 C CA . GLU A 1 117 ? 21.504 11.633 -11.533 1.00 56.09 117 GLU A CA 1
ATOM 952 C C . GLU A 1 117 ? 22.913 11.125 -11.207 1.00 56.09 117 GLU A C 1
ATOM 954 O O . GLU A 1 117 ? 23.252 10.915 -10.042 1.00 56.09 117 GLU A O 1
ATOM 959 N N . GLY A 1 118 ? 23.693 10.839 -12.253 1.00 52.50 118 GLY A N 1
ATOM 960 C CA . GLY A 1 118 ? 25.125 10.545 -12.142 1.00 52.50 118 GLY A CA 1
ATOM 961 C C . GLY A 1 118 ? 25.987 11.793 -12.112 1.00 52.50 118 GLY A C 1
ATOM 962 O O . GLY A 1 118 ? 25.496 12.864 -12.540 1.00 52.50 118 GLY A O 1
#